Protein AF-A0AAW6SM58-F1 (afdb_monomer)

Solvent-accessible surface area (backbone atoms only — not comparable to full-atom values): 4261 Å² total; per-residue (Å²): 134,83,80,82,39,48,57,76,47,75,53,74,48,92,59,58,66,65,15,40,37,42,35,42,38,32,28,55,84,66,54,73,48,79,49,75,41,58,27,51,92,34,27,38,73,47,60,49,91,59,72,48,55,93,66,66,66,51,76,49,65,34,38,31,41,86,88,69,54,77,50,113

Sequence (72 aa):
LTSDTTPTIVGTTDAEDGSTVTLVITDSDGNEQTVTVTVENGTYTVDAETPLSEGEYSVEASVTDPAGNTAT

Mean predicted aligned error: 3.74 Å

pLDDT: mean 92.73, std 8.26, range [45.19, 97.81]

Nearest PDB structures (foldseek):
  7yld-assembly4_F  TM=6.005E-01  e=1.824E-01  Homo sapiens
  6naj-assembly1_C  TM=5.959E-01  e=6.221E-01  Homo sapiens
  4lpv-assembly1_A  TM=4.649E-01  e=5.026E-01  synthetic construct
  6cpg-assembly1_E  TM=5.474E-01  e=1.385E+00  synthetic construct
  4lpu-assembly1_B  TM=4.573E-01  e=6.922E-01  synthetic constr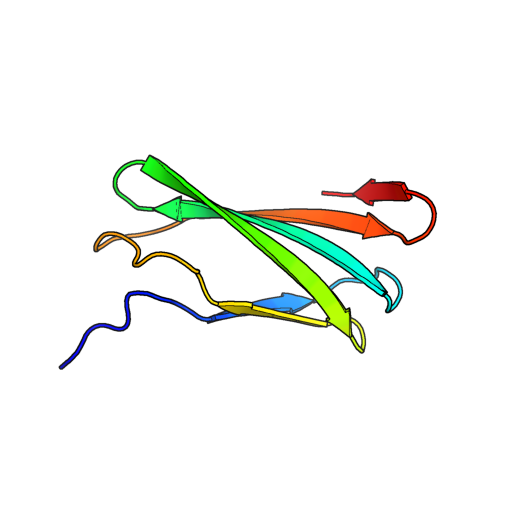uct

Foldseek 3Di:
DDPPQWDKDKDFAPADFQKKKWKWKAAPVRDTDIDIFTDDPRMTIDIHPDGGDPDDMDIDIWIAHPVGDIDD

Secondary structure (DSSP, 8-state):
-----SPEEEEE-SSPTTPEEEEEEE-TT--EEEEEEE-BTTEEEEE-SSPPPSS--EEEEEEE-TTS-EE-

Structure (mmCIF, N/CA/C/O backbone):
data_AF-A0AAW6SM58-F1
#
_entry.id   AF-A0AAW6SM58-F1
#
loop_
_atom_site.group_PDB
_atom_site.id
_atom_site.type_symbol
_atom_site.label_atom_id
_atom_site.label_alt_id
_atom_site.label_comp_id
_atom_site.label_asym_id
_atom_site.label_entity_id
_atom_site.label_seq_id
_atom_site.pdbx_PDB_ins_code
_atom_site.Cartn_x
_atom_site.Cartn_y
_atom_site.Cartn_z
_atom_site.occupancy
_atom_site.B_iso_or_equiv
_atom_site.auth_seq_id
_atom_site.auth_comp_id
_atom_site.auth_asym_id
_atom_site.auth_atom_id
_atom_site.pdbx_PDB_model_num
ATOM 1 N N . LEU A 1 1 ? -15.693 -16.817 18.152 1.00 45.19 1 LEU A N 1
ATOM 2 C CA . LEU A 1 1 ? -15.337 -16.397 16.784 1.00 45.19 1 LEU A CA 1
ATOM 3 C C . LEU A 1 1 ? -14.423 -15.203 16.960 1.00 45.19 1 LEU A C 1
ATOM 5 O O . LEU A 1 1 ? -14.853 -14.252 17.594 1.00 45.19 1 LEU A O 1
ATOM 9 N N . THR A 1 2 ? -13.156 -15.310 16.581 1.00 62.84 2 THR A N 1
ATOM 10 C CA . THR A 1 2 ? -12.262 -14.149 16.540 1.00 62.84 2 THR A CA 1
ATOM 11 C C . THR A 1 2 ? -12.517 -13.480 15.198 1.00 62.84 2 THR A C 1
ATOM 13 O O . THR A 1 2 ? -12.284 -14.112 14.170 1.00 62.84 2 THR A O 1
ATOM 16 N N . SER A 1 3 ? -13.092 -12.280 15.200 1.00 78.19 3 SER A N 1
ATOM 17 C CA . SER A 1 3 ? -13.148 -11.459 13.993 1.00 78.19 3 SER A CA 1
ATOM 18 C C . SER A 1 3 ? -11.706 -11.136 13.611 1.00 78.19 3 SER A C 1
ATOM 20 O O . SER A 1 3 ? -10.953 -10.642 14.449 1.00 78.19 3 SER A O 1
ATOM 22 N N . ASP A 1 4 ? -11.300 -11.505 12.401 1.00 84.50 4 ASP A N 1
ATOM 23 C CA . ASP A 1 4 ? -10.048 -11.022 11.831 1.00 84.50 4 ASP A CA 1
ATOM 24 C C . ASP A 1 4 ? -10.234 -9.541 11.498 1.00 84.50 4 ASP A C 1
ATOM 26 O O . ASP A 1 4 ? -11.139 -9.181 10.747 1.00 84.50 4 ASP A O 1
ATOM 30 N N . THR A 1 5 ? -9.432 -8.690 12.128 1.00 91.94 5 THR A N 1
ATOM 31 C CA . THR A 1 5 ? -9.459 -7.235 11.949 1.00 91.94 5 THR A CA 1
ATOM 32 C C . THR A 1 5 ? -8.286 -6.742 11.106 1.00 91.94 5 THR A C 1
ATOM 34 O O . THR A 1 5 ? -8.166 -5.544 10.877 1.00 91.94 5 THR A O 1
ATOM 37 N N . THR A 1 6 ? -7.435 -7.645 10.615 1.00 94.38 6 THR A N 1
ATOM 38 C CA . THR A 1 6 ? -6.282 -7.353 9.755 1.00 94.38 6 THR A CA 1
ATOM 39 C C . THR A 1 6 ? -6.465 -8.064 8.414 1.00 94.38 6 THR A C 1
ATOM 41 O O . THR A 1 6 ? -5.802 -9.068 8.162 1.00 94.38 6 THR A O 1
ATOM 44 N N . PRO A 1 7 ? -7.403 -7.610 7.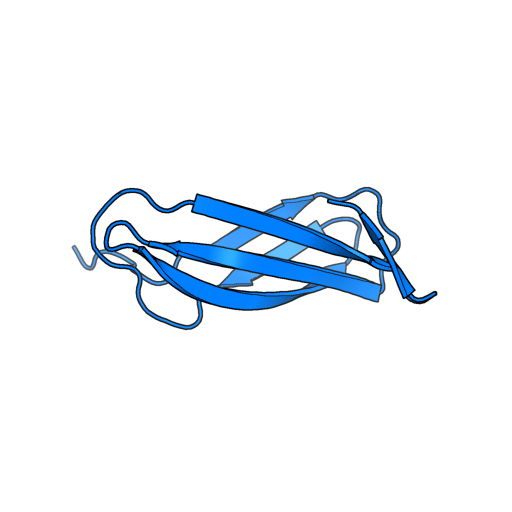561 1.00 93.50 7 PRO A N 1
ATOM 45 C CA . PRO A 1 7 ? -7.730 -8.326 6.337 1.00 93.50 7 PRO A CA 1
ATOM 46 C C . PRO A 1 7 ? -6.550 -8.359 5.363 1.00 93.50 7 PRO A C 1
ATOM 48 O O . PRO A 1 7 ? -5.845 -7.363 5.178 1.00 93.50 7 PRO A O 1
ATOM 51 N N . THR A 1 8 ? -6.412 -9.485 4.666 1.00 95.75 8 THR A N 1
ATOM 52 C CA . THR A 1 8 ? -5.540 -9.608 3.499 1.00 95.75 8 THR A CA 1
ATOM 53 C C . THR A 1 8 ? -6.195 -8.959 2.282 1.00 95.75 8 THR A C 1
ATOM 55 O O . THR A 1 8 ? -7.289 -9.345 1.860 1.00 95.75 8 THR A O 1
ATOM 58 N N . ILE A 1 9 ? -5.508 -7.997 1.677 1.00 95.75 9 ILE A N 1
ATOM 59 C CA . ILE A 1 9 ? -5.920 -7.306 0.456 1.00 95.75 9 ILE A CA 1
ATOM 60 C C . ILE A 1 9 ? -5.202 -7.949 -0.722 1.00 95.75 9 ILE A C 1
ATOM 62 O O . ILE A 1 9 ? -3.973 -7.985 -0.773 1.00 95.75 9 ILE A O 1
ATOM 66 N N . VAL A 1 10 ? -5.983 -8.436 -1.685 1.00 96.31 10 VAL A N 1
ATOM 67 C CA . VAL A 1 10 ? -5.487 -9.043 -2.923 1.00 96.31 10 VAL A CA 1
ATOM 68 C C . VAL A 1 10 ? -6.017 -8.248 -4.104 1.00 96.31 10 VAL A C 1
ATOM 70 O O . VAL A 1 10 ? -7.213 -7.962 -4.177 1.00 96.31 10 VAL A O 1
ATOM 73 N N . GLY A 1 11 ? -5.139 -7.928 -5.048 1.00 94.94 11 GLY A N 1
ATOM 74 C CA . GLY A 1 11 ? -5.526 -7.307 -6.305 1.00 94.94 11 GLY A CA 1
ATOM 75 C C . GLY A 1 11 ? -4.657 -7.749 -7.474 1.00 94.94 11 GLY A C 1
ATOM 76 O O . GLY A 1 11 ? -3.655 -8.450 -7.315 1.00 94.94 11 GLY A O 1
ATOM 77 N N . THR A 1 12 ? -5.083 -7.345 -8.665 1.00 95.38 12 THR A N 1
ATOM 78 C CA . THR A 1 12 ? -4.387 -7.582 -9.932 1.00 95.38 12 THR A CA 1
ATOM 79 C C . THR A 1 12 ? -4.064 -6.253 -10.586 1.00 95.38 12 THR A C 1
ATOM 81 O O . THR A 1 12 ? -4.821 -5.294 -10.442 1.00 95.38 12 THR A O 1
ATOM 84 N N . THR A 1 13 ? -2.977 -6.204 -11.340 1.00 93.94 13 THR A N 1
ATOM 85 C CA . THR A 1 13 ? -2.585 -5.021 -12.103 1.00 93.94 13 THR A CA 1
ATOM 86 C C . THR A 1 13 ? -1.859 -5.427 -13.375 1.00 93.94 13 THR A C 1
ATOM 88 O O . THR A 1 13 ? -1.233 -6.484 -13.441 1.00 93.94 13 THR A O 1
ATOM 91 N N . ASP A 1 14 ? -1.934 -4.556 -14.374 1.00 92.75 14 ASP A N 1
ATOM 92 C CA . ASP A 1 14 ? -1.253 -4.709 -15.659 1.00 92.75 14 ASP A CA 1
ATOM 93 C C . ASP A 1 14 ? 0.179 -4.139 -15.605 1.00 92.75 14 ASP A C 1
ATOM 95 O O . ASP A 1 14 ? 0.910 -4.180 -16.597 1.00 92.75 14 ASP A O 1
ATOM 99 N N . ALA A 1 15 ? 0.568 -3.561 -14.462 1.00 92.25 15 ALA A N 1
ATOM 100 C CA . ALA A 1 15 ? 1.903 -3.033 -14.229 1.00 92.25 15 ALA A CA 1
ATOM 101 C C . ALA A 1 15 ? 2.957 -4.148 -14.210 1.00 92.25 15 ALA A C 1
ATOM 103 O O . ALA A 1 15 ? 2.679 -5.291 -13.849 1.00 92.25 15 ALA A O 1
ATOM 104 N N . GLU A 1 16 ? 4.186 -3.801 -14.590 1.00 93.44 16 GLU A N 1
ATOM 105 C CA . GLU A 1 16 ? 5.287 -4.760 -14.623 1.00 93.44 16 GLU A CA 1
ATOM 106 C C . GLU A 1 16 ? 5.690 -5.230 -13.221 1.00 93.44 16 GLU A C 1
ATOM 108 O O . GLU A 1 16 ? 5.601 -4.477 -12.244 1.00 93.44 16 GLU A O 1
ATOM 113 N N . ASP A 1 17 ? 6.163 -6.473 -13.130 1.00 95.06 17 ASP A N 1
ATOM 114 C CA . ASP A 1 17 ? 6.710 -7.023 -11.893 1.00 95.06 17 ASP A CA 1
ATOM 115 C C . ASP A 1 17 ? 7.833 -6.120 -11.360 1.00 95.06 17 ASP A C 1
ATOM 117 O O . ASP A 1 17 ? 8.693 -5.651 -12.110 1.00 95.06 17 ASP A O 1
ATOM 121 N N . GLY A 1 18 ? 7.824 -5.868 -10.051 1.00 94.50 18 GLY A N 1
ATOM 122 C CA . GLY A 1 18 ? 8.703 -4.874 -9.427 1.00 94.50 18 GLY A CA 1
ATOM 123 C C . GLY A 1 18 ? 8.092 -3.475 -9.293 1.00 94.50 18 GLY A C 1
ATOM 124 O O . GLY A 1 18 ? 8.665 -2.642 -8.590 1.00 94.50 18 GLY A O 1
ATOM 125 N N . SER A 1 19 ? 6.926 -3.213 -9.894 1.00 96.38 19 SER A N 1
ATOM 126 C CA . SER A 1 19 ? 6.147 -2.001 -9.605 1.00 96.38 19 SER A CA 1
ATOM 127 C C . SER A 1 19 ? 5.702 -1.980 -8.144 1.00 96.38 19 SER A C 1
ATOM 129 O O . SER A 1 19 ? 5.428 -3.021 -7.549 1.00 96.38 19 SER A O 1
ATOM 131 N N . THR A 1 20 ? 5.605 -0.790 -7.557 1.00 96.94 20 THR A N 1
ATOM 132 C CA . THR A 1 20 ? 5.140 -0.595 -6.179 1.00 96.94 20 THR A CA 1
ATOM 133 C C . THR A 1 20 ? 3.678 -0.180 -6.176 1.00 96.94 20 THR A C 1
ATOM 135 O O . THR A 1 20 ? 3.325 0.852 -6.741 1.00 96.94 20 THR A O 1
ATOM 138 N N . VAL A 1 21 ? 2.830 -0.946 -5.499 1.00 96.88 21 VAL A N 1
ATOM 139 C CA . VAL A 1 21 ? 1.449 -0.569 -5.194 1.00 96.88 21 VAL A CA 1
ATOM 140 C C . VAL A 1 21 ? 1.416 0.066 -3.809 1.00 96.88 21 VAL A C 1
ATOM 142 O O . VAL A 1 21 ? 1.901 -0.516 -2.842 1.00 96.88 21 VAL A O 1
ATOM 145 N N . THR A 1 22 ? 0.846 1.262 -3.716 1.00 96.81 22 THR A N 1
ATOM 146 C CA . THR A 1 22 ? 0.546 1.958 -2.464 1.00 96.81 22 THR A CA 1
ATOM 147 C C . THR A 1 22 ? -0.957 1.916 -2.245 1.00 96.81 22 THR A C 1
ATOM 149 O O . THR A 1 22 ? -1.717 2.359 -3.107 1.00 96.81 22 THR A O 1
ATOM 152 N N . LEU A 1 23 ? -1.375 1.374 -1.106 1.00 97.06 23 LEU A N 1
ATOM 153 C CA . LEU A 1 23 ? -2.772 1.201 -0.728 1.00 97.06 23 LEU A CA 1
ATOM 154 C C . LEU A 1 23 ? -3.072 2.079 0.482 1.00 97.06 23 LEU A C 1
ATOM 156 O O . LEU A 1 23 ? -2.401 1.959 1.507 1.00 97.06 23 LEU A O 1
ATOM 160 N N . VAL A 1 24 ? -4.081 2.936 0.367 1.00 97.81 24 VAL A N 1
ATOM 161 C CA . VAL A 1 24 ? -4.648 3.693 1.485 1.00 97.81 24 VAL A CA 1
ATOM 162 C C . VAL A 1 24 ? -5.916 2.979 1.923 1.00 97.81 24 VAL A C 1
ATOM 164 O O . VAL A 1 24 ? -6.866 2.861 1.153 1.00 97.81 24 VAL A O 1
ATOM 167 N N . ILE A 1 25 ? -5.901 2.450 3.142 1.00 97.56 25 ILE A N 1
ATOM 168 C CA . ILE A 1 25 ? -7.025 1.738 3.744 1.00 97.56 25 ILE A CA 1
ATOM 169 C C . ILE A 1 25 ? -7.671 2.681 4.751 1.00 97.56 25 ILE A C 1
ATOM 171 O O . ILE A 1 25 ? -7.002 3.108 5.692 1.00 97.56 25 ILE A O 1
ATOM 175 N N . THR A 1 26 ? -8.956 2.968 4.575 1.00 97.56 26 THR A N 1
ATOM 176 C CA . THR A 1 26 ? -9.747 3.803 5.488 1.00 97.56 26 THR A CA 1
ATOM 177 C C . THR A 1 26 ? -10.780 2.925 6.181 1.00 97.56 26 THR A C 1
ATOM 179 O O . THR A 1 26 ? -11.595 2.293 5.507 1.00 97.56 26 THR A O 1
ATOM 182 N N . ASP A 1 27 ? -10.738 2.849 7.511 1.00 97.00 27 ASP A N 1
ATOM 183 C CA . ASP A 1 27 ? -11.703 2.070 8.293 1.00 97.00 27 ASP A CA 1
ATOM 184 C C . ASP A 1 27 ? -13.053 2.794 8.467 1.00 97.00 27 ASP A C 1
ATOM 186 O O . ASP A 1 27 ? -13.243 3.935 8.036 1.00 97.00 27 ASP A O 1
ATOM 190 N N . SER A 1 28 ? -14.002 2.130 9.129 1.00 96.12 28 SER A N 1
ATOM 191 C CA . SER A 1 28 ? -15.349 2.661 9.368 1.00 96.12 28 SER A CA 1
ATOM 192 C C . SER A 1 28 ? -15.391 3.909 10.254 1.00 96.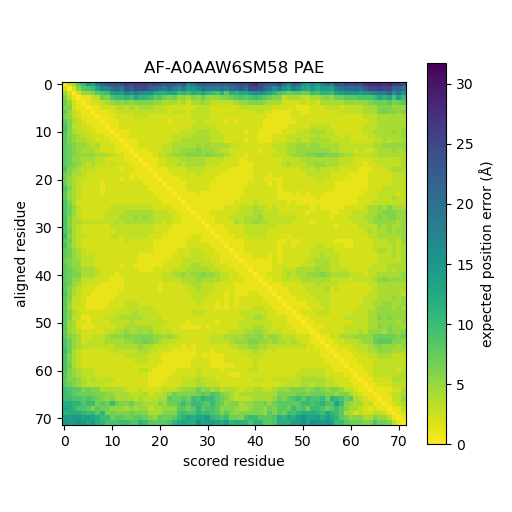12 28 SER A C 1
ATOM 194 O O . SER A 1 28 ? -16.361 4.666 10.196 1.00 96.12 28 SER A O 1
ATOM 196 N N . ASP A 1 29 ? -14.363 4.113 11.078 1.00 96.38 29 ASP A N 1
ATOM 197 C CA . ASP A 1 29 ? -14.212 5.266 11.968 1.00 96.38 29 ASP A CA 1
ATOM 198 C C . ASP A 1 29 ? -13.465 6.424 11.275 1.00 96.38 29 ASP A C 1
ATOM 200 O O . ASP A 1 29 ? -13.334 7.512 11.842 1.00 96.38 29 ASP A O 1
ATOM 204 N N . GLY A 1 30 ? -13.013 6.219 10.031 1.00 96.19 30 GLY A N 1
ATOM 205 C CA . GLY A 1 30 ? -12.259 7.186 9.238 1.00 96.19 30 GLY A CA 1
ATOM 206 C C . GLY A 1 30 ? -10.758 7.194 9.528 1.00 96.19 30 GLY A C 1
ATOM 207 O O . GLY A 1 30 ? -10.078 8.142 9.137 1.00 96.19 30 GLY A O 1
ATOM 208 N N . ASN A 1 31 ? -10.228 6.180 10.219 1.00 96.50 31 ASN A N 1
ATOM 209 C CA . ASN A 1 31 ? -8.791 6.031 10.420 1.00 96.50 31 ASN A CA 1
ATOM 210 C C . ASN A 1 31 ? -8.143 5.498 9.144 1.00 96.50 31 ASN A C 1
ATOM 212 O O . ASN A 1 31 ? -8.585 4.494 8.584 1.00 96.50 31 ASN A O 1
ATOM 216 N N . GLU A 1 32 ? -7.061 6.143 8.723 1.00 97.56 32 GLU A N 1
ATOM 217 C CA . GLU A 1 32 ? -6.306 5.752 7.539 1.00 97.56 32 GLU A CA 1
ATOM 218 C C . GLU A 1 32 ? -5.009 5.038 7.918 1.00 97.56 32 GLU A C 1
ATOM 220 O O . GLU A 1 32 ? -4.308 5.425 8.857 1.00 97.56 32 GLU A O 1
ATOM 225 N N . GLN A 1 33 ? -4.659 4.021 7.139 1.00 97.62 33 GLN A N 1
ATOM 226 C CA . GLN A 1 33 ? -3.328 3.427 7.123 1.00 97.62 33 GLN A CA 1
ATOM 227 C C . GLN A 1 33 ? -2.850 3.271 5.683 1.00 97.62 33 GLN A C 1
ATOM 229 O O . GLN A 1 33 ? -3.643 3.071 4.763 1.00 97.62 33 GLN A O 1
ATOM 234 N N . THR A 1 34 ? -1.540 3.365 5.488 1.00 97.69 34 THR A N 1
ATOM 235 C CA . THR A 1 34 ? -0.918 3.194 4.179 1.00 97.69 34 THR A CA 1
ATOM 236 C C . THR A 1 34 ? -0.026 1.973 4.212 1.00 97.69 34 THR A C 1
ATOM 238 O O . THR A 1 34 ? 0.893 1.914 5.023 1.00 97.69 34 THR A O 1
ATOM 241 N N . VAL A 1 35 ? -0.269 1.037 3.301 1.00 97.12 35 VAL A N 1
ATOM 242 C CA . VAL A 1 35 ? 0.570 -0.149 3.117 1.00 97.12 35 VAL A CA 1
ATOM 243 C C . VAL A 1 35 ? 1.137 -0.162 1.704 1.00 97.12 35 VAL A C 1
ATOM 245 O O . VAL A 1 35 ? 0.522 0.352 0.765 1.00 97.12 35 VAL A O 1
ATOM 248 N N . THR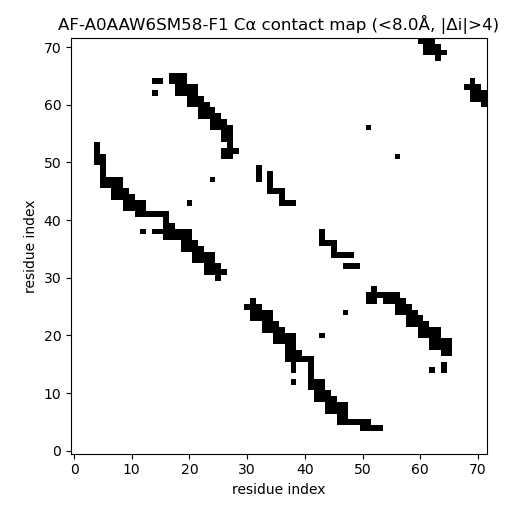 A 1 36 ? 2.331 -0.724 1.546 1.00 96.25 36 THR A N 1
ATOM 249 C CA . THR A 1 36 ? 2.995 -0.843 0.246 1.00 96.25 36 THR A CA 1
ATOM 250 C C . THR A 1 36 ? 3.351 -2.288 -0.048 1.00 96.25 36 THR A C 1
ATOM 252 O O . THR A 1 36 ? 3.675 -3.069 0.845 1.00 96.25 36 THR A O 1
ATOM 255 N N . VAL A 1 37 ? 3.270 -2.655 -1.321 1.00 97.31 37 VAL A N 1
ATOM 256 C CA . VAL A 1 37 ? 3.562 -4.009 -1.785 1.00 97.31 37 VAL A CA 1
ATOM 257 C C . VAL A 1 37 ? 4.098 -3.971 -3.205 1.00 97.31 37 VAL A C 1
ATOM 259 O O . VAL A 1 37 ? 3.721 -3.119 -4.007 1.00 97.31 37 VAL A O 1
ATOM 262 N N . THR A 1 38 ? 4.992 -4.898 -3.516 1.00 96.94 38 THR A N 1
ATOM 263 C CA . THR A 1 38 ? 5.540 -5.049 -4.860 1.00 96.94 38 THR A CA 1
ATOM 264 C C . THR A 1 38 ? 4.651 -5.971 -5.686 1.00 96.94 38 THR A C 1
ATOM 266 O O . THR A 1 38 ? 4.175 -6.989 -5.189 1.00 96.94 38 THR A O 1
ATOM 269 N N . VAL A 1 39 ? 4.438 -5.623 -6.952 1.00 96.75 39 VAL A N 1
ATOM 270 C CA . VAL A 1 39 ? 3.742 -6.483 -7.913 1.00 96.75 39 VAL A CA 1
ATOM 271 C C . VAL A 1 39 ? 4.611 -7.692 -8.246 1.00 96.75 39 VAL A C 1
ATOM 273 O O . VAL A 1 39 ? 5.768 -7.535 -8.647 1.00 96.75 39 VAL A O 1
ATOM 276 N N . GLU A 1 40 ? 4.029 -8.882 -8.130 1.00 96.31 40 GLU A N 1
ATOM 277 C CA . GLU A 1 40 ? 4.620 -10.150 -8.552 1.00 96.31 40 GLU A CA 1
ATOM 278 C C . GLU A 1 40 ? 3.613 -10.928 -9.404 1.00 96.31 40 GLU A C 1
ATOM 280 O O . GLU A 1 40 ? 2.469 -11.160 -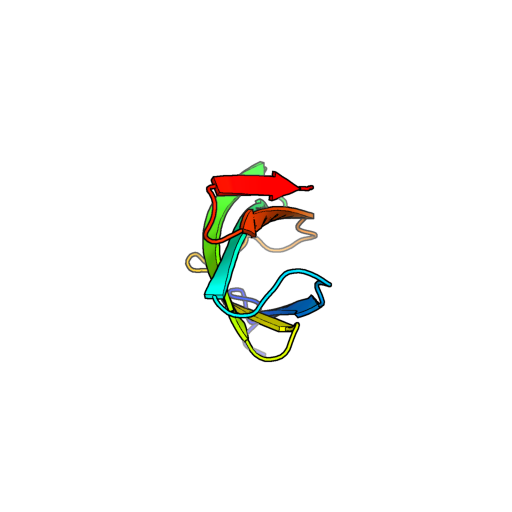8.998 1.00 96.31 40 GLU A O 1
ATOM 285 N N . ASN A 1 41 ? 4.025 -11.330 -10.608 1.00 95.00 41 ASN A N 1
ATOM 286 C CA . ASN A 1 41 ? 3.187 -12.036 -11.572 1.00 95.00 41 ASN A CA 1
ATOM 287 C C . ASN A 1 41 ? 1.845 -11.326 -11.855 1.00 95.00 41 ASN A C 1
ATOM 289 O O . ASN A 1 41 ? 0.811 -11.984 -11.990 1.00 95.00 41 ASN A O 1
ATOM 293 N N . GLY A 1 42 ? 1.852 -9.989 -11.935 1.00 93.69 42 GLY A N 1
ATOM 294 C CA . GLY A 1 42 ? 0.643 -9.173 -12.148 1.00 93.69 42 GLY A CA 1
ATOM 295 C C . GLY A 1 42 ? -0.341 -9.164 -10.969 1.00 93.69 42 GLY A C 1
ATOM 296 O O . GLY A 1 42 ? -1.494 -8.749 -11.112 1.00 93.69 42 GLY A O 1
ATOM 297 N N . THR A 1 43 ? 0.090 -9.634 -9.798 1.00 96.62 43 THR A N 1
ATOM 298 C CA . THR A 1 43 ? -0.706 -9.670 -8.568 1.00 96.62 43 THR A CA 1
ATOM 299 C C . THR A 1 43 ? 0.003 -8.945 -7.437 1.00 96.62 43 THR A C 1
ATOM 301 O O . THR A 1 43 ? 1.224 -8.806 -7.438 1.00 96.62 43 THR A O 1
ATOM 304 N N . TYR A 1 44 ? -0.765 -8.479 -6.460 1.00 96.06 44 TYR A N 1
ATOM 305 C CA . TYR A 1 44 ? -0.230 -7.988 -5.197 1.00 96.06 44 TYR A CA 1
ATOM 306 C C . TYR A 1 44 ? -1.069 -8.513 -4.035 1.00 96.06 44 TYR A C 1
ATOM 308 O O . TYR A 1 44 ? -2.280 -8.716 -4.157 1.00 96.06 44 TYR A O 1
ATOM 316 N N . THR A 1 45 ? -0.414 -8.785 -2.910 1.00 97.00 45 THR A N 1
ATOM 317 C CA . THR A 1 45 ? -1.049 -9.286 -1.689 1.00 97.00 45 THR A CA 1
ATOM 318 C C . THR A 1 45 ? -0.389 -8.645 -0.483 1.00 97.00 45 THR A C 1
ATOM 320 O O . THR A 1 45 ? 0.824 -8.754 -0.318 1.00 97.00 45 THR A O 1
ATOM 323 N N . VAL A 1 46 ? -1.178 -7.971 0.347 1.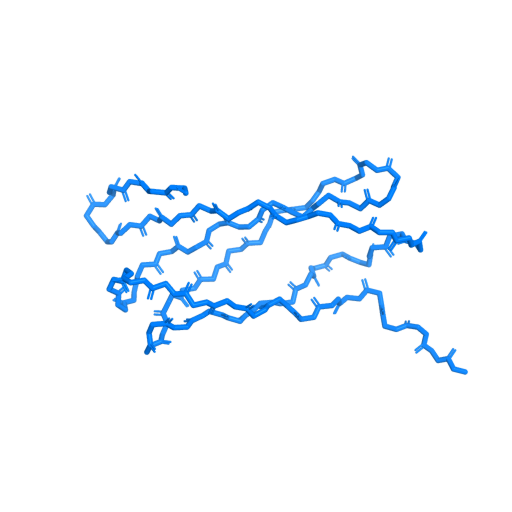00 97.19 46 VAL A N 1
ATOM 324 C CA . VAL A 1 46 ? -0.686 -7.297 1.552 1.00 97.19 46 VAL A CA 1
ATOM 325 C C . VAL A 1 46 ? -1.754 -7.305 2.631 1.00 97.19 46 VAL A C 1
ATOM 327 O O . VAL A 1 46 ? -2.939 -7.176 2.334 1.00 97.19 46 VAL A O 1
ATOM 330 N N . ASP A 1 47 ? -1.337 -7.468 3.877 1.00 96.12 47 ASP A N 1
ATOM 331 C CA . ASP A 1 47 ? -2.227 -7.376 5.028 1.00 96.12 47 ASP A CA 1
ATOM 332 C C . ASP A 1 47 ? -2.316 -5.929 5.520 1.00 96.12 47 ASP A C 1
ATOM 334 O O . ASP A 1 47 ? -1.357 -5.160 5.411 1.00 96.12 47 ASP A O 1
ATOM 338 N N . ALA A 1 48 ? -3.458 -5.558 6.098 1.00 95.81 48 ALA A N 1
ATOM 339 C CA . ALA A 1 48 ? -3.524 -4.360 6.927 1.00 95.81 48 ALA A CA 1
ATOM 340 C C . ALA A 1 48 ? -2.539 -4.485 8.109 1.00 95.81 48 ALA A C 1
ATOM 342 O O . ALA A 1 48 ? -2.480 -5.519 8.775 1.00 95.81 48 ALA A O 1
ATOM 343 N N . GLU A 1 49 ? -1.777 -3.429 8.390 1.00 95.38 49 GLU A N 1
ATOM 344 C CA . GLU A 1 49 ? -0.790 -3.407 9.478 1.00 95.38 49 GLU A CA 1
ATOM 345 C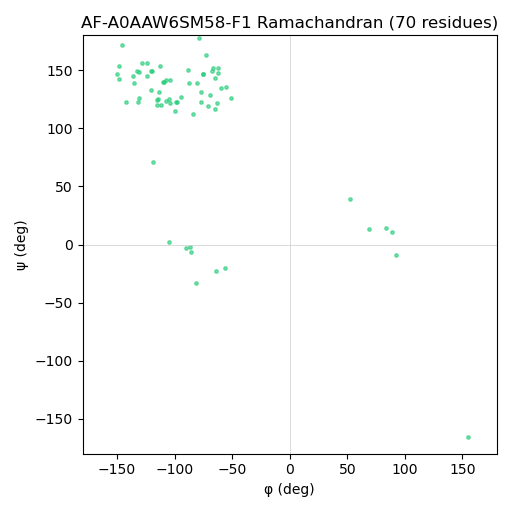 C . GLU A 1 49 ? -1.442 -3.122 10.833 1.00 95.38 49 GLU A C 1
ATOM 347 O O . GLU A 1 49 ? -0.994 -3.620 11.871 1.00 95.38 49 GLU A O 1
ATOM 352 N N . THR A 1 50 ? -2.507 -2.318 10.829 1.00 94.88 50 THR A N 1
ATOM 353 C CA . THR A 1 50 ? -3.300 -2.020 12.019 1.00 94.88 50 THR A CA 1
ATOM 354 C C . THR A 1 50 ? -4.681 -2.667 11.931 1.00 94.88 50 THR A C 1
ATOM 356 O O . THR A 1 50 ? -5.304 -2.649 10.865 1.00 94.88 50 THR A O 1
ATOM 359 N N . PRO A 1 51 ? -5.187 -3.223 13.050 1.00 95.44 51 PRO A N 1
ATOM 360 C CA . PRO A 1 51 ? -6.569 -3.663 13.151 1.00 95.44 51 PRO A CA 1
ATOM 361 C C . PRO A 1 51 ? -7.543 -2.569 12.715 1.00 95.44 51 PRO A C 1
ATOM 363 O O 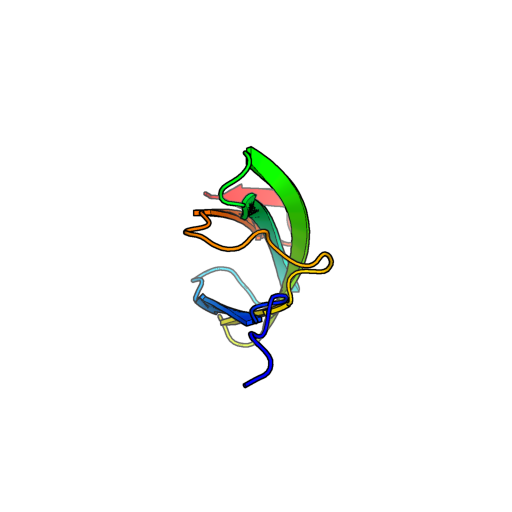. PRO A 1 51 ? -7.512 -1.465 13.259 1.00 95.44 51 PRO A O 1
ATOM 366 N N . LEU A 1 52 ? -8.416 -2.895 11.769 1.00 94.81 52 LEU A N 1
ATOM 367 C CA . LEU A 1 52 ? -9.525 -2.046 11.361 1.00 94.81 52 LEU A CA 1
ATOM 368 C C . LEU A 1 52 ? -10.634 -2.085 12.412 1.00 94.81 52 LEU A C 1
ATOM 370 O O . LEU A 1 52 ? -10.886 -3.118 13.045 1.00 94.81 52 LEU A O 1
ATOM 374 N N . SER A 1 53 ? -11.317 -0.956 12.563 1.00 94.44 53 SER A N 1
ATOM 375 C CA . SER A 1 53 ? -12.548 -0.862 13.348 1.00 94.44 53 SER A CA 1
ATOM 376 C C . SER A 1 53 ? -13.652 -1.744 12.745 1.00 94.44 53 SER A C 1
ATOM 378 O O . SER A 1 53 ? -13.657 -2.023 11.544 1.00 94.44 53 SER A O 1
ATOM 380 N N . GLU A 1 54 ? -14.582 -2.233 13.575 1.00 91.69 54 GLU A N 1
ATOM 381 C CA . GLU A 1 54 ? -15.687 -3.060 13.077 1.00 91.69 54 GLU A CA 1
ATOM 382 C C . GLU A 1 54 ? -16.605 -2.244 12.156 1.00 91.69 54 GLU A C 1
ATOM 384 O O . GLU A 1 54 ? -17.280 -1.316 12.599 1.00 91.69 54 GLU A O 1
ATOM 389 N N . GLY A 1 55 ? -16.690 -2.641 10.886 1.00 90.31 55 GLY A N 1
ATOM 390 C CA . GLY A 1 55 ? -17.543 -1.990 9.898 1.00 90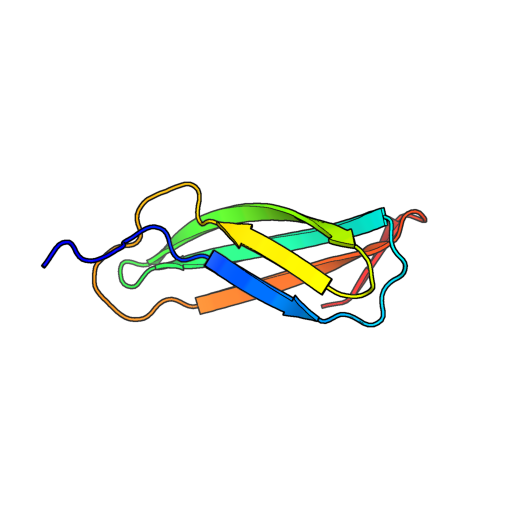.31 55 GLY A CA 1
ATOM 391 C C . GLY A 1 55 ? -17.038 -2.189 8.472 1.00 90.31 55 GLY A C 1
ATOM 392 O O . GLY A 1 55 ? -16.206 -3.057 8.206 1.00 90.31 55 GLY A O 1
ATOM 393 N N . GLU A 1 56 ? -17.578 -1.399 7.544 1.00 93.44 56 GLU A N 1
ATOM 394 C CA . GLU A 1 56 ? -17.052 -1.320 6.179 1.00 93.44 56 GLU A CA 1
ATOM 395 C C . GLU A 1 56 ? -15.752 -0.508 6.158 1.00 93.44 56 GLU A C 1
ATOM 397 O O . GLU A 1 56 ? -15.601 0.454 6.908 1.00 93.44 56 GLU A O 1
ATOM 402 N N . TYR A 1 57 ? -14.835 -0.882 5.270 1.00 95.56 57 TYR A N 1
ATOM 403 C CA . TYR A 1 57 ? -13.609 -0.142 4.991 1.00 95.56 57 TYR A CA 1
ATOM 404 C C . TYR A 1 57 ? -13.490 0.098 3.484 1.00 95.56 57 TYR A C 1
ATOM 406 O O . TYR A 1 57 ? -14.048 -0.653 2.678 1.00 95.56 57 TYR A O 1
ATOM 414 N N . SER A 1 58 ? -12.750 1.131 3.095 1.00 96.56 58 SER A N 1
ATOM 415 C CA . SER A 1 58 ? -12.397 1.406 1.701 1.00 96.56 58 SER A CA 1
ATOM 416 C C . SER A 1 58 ? -10.904 1.231 1.472 1.00 96.56 58 SER A C 1
ATOM 418 O O . SER A 1 58 ? -10.102 1.381 2.391 1.00 96.56 58 SER A O 1
ATOM 420 N N . VAL A 1 59 ? -10.533 0.914 0.232 1.00 96.75 59 VAL A N 1
ATOM 421 C CA . VAL A 1 59 ? -9.137 0.796 -0.191 1.00 96.75 59 VAL A CA 1
ATOM 422 C C . VAL A 1 59 ? -8.950 1.580 -1.479 1.00 96.75 59 VAL A C 1
ATOM 424 O O . VAL A 1 59 ? -9.612 1.296 -2.477 1.00 96.75 59 VAL A O 1
ATOM 427 N N . GLU A 1 60 ? -8.033 2.539 -1.463 1.00 96.38 60 GLU A N 1
ATOM 428 C CA . GLU A 1 60 ? -7.575 3.254 -2.650 1.00 96.38 60 GLU A CA 1
ATOM 429 C C . GLU A 1 60 ? -6.184 2.751 -3.028 1.00 96.38 60 GLU A C 1
ATOM 431 O O . GLU A 1 60 ? -5.275 2.743 -2.200 1.00 96.38 60 GLU A O 1
ATOM 436 N N . ALA A 1 61 ? -6.012 2.307 -4.271 1.00 95.06 61 ALA A N 1
ATOM 437 C CA . ALA A 1 61 ? -4.746 1.792 -4.775 1.00 95.06 61 ALA A CA 1
ATOM 438 C C . ALA A 1 61 ? -4.113 2.790 -5.748 1.00 95.06 61 ALA A C 1
ATOM 440 O O . ALA A 1 61 ? -4.794 3.392 -6.572 1.00 95.06 61 ALA A O 1
ATOM 441 N N . SER A 1 62 ? -2.793 2.926 -5.685 1.00 95.00 62 SER A N 1
ATOM 442 C CA . SER A 1 62 ? -1.994 3.621 -6.693 1.00 95.00 62 SER A CA 1
ATOM 443 C C . SER A 1 62 ? -0.758 2.797 -7.013 1.00 95.00 62 SER A C 1
ATOM 445 O O . SER A 1 62 ? -0.148 2.206 -6.124 1.00 95.00 62 SER A O 1
ATOM 447 N N . VAL A 1 63 ? -0.387 2.727 -8.284 1.00 94.62 63 VAL A N 1
ATOM 448 C CA . VAL A 1 63 ? 0.739 1.928 -8.763 1.00 94.62 63 VAL A CA 1
ATOM 449 C C . VAL A 1 63 ? 1.817 2.858 -9.287 1.00 94.62 63 VAL A C 1
ATOM 451 O O . VAL A 1 63 ? 1.531 3.763 -10.065 1.00 94.62 63 VAL A O 1
ATOM 454 N N . THR A 1 64 ? 3.053 2.634 -8.859 1.00 94.00 64 THR A N 1
ATOM 455 C CA . THR A 1 64 ? 4.250 3.324 -9.342 1.00 94.00 64 THR A CA 1
ATOM 456 C C . THR A 1 64 ? 5.153 2.312 -10.030 1.00 94.00 64 THR A C 1
ATOM 458 O O . THR A 1 64 ? 5.570 1.339 -9.397 1.00 94.00 64 THR A O 1
ATOM 461 N N . ASP A 1 65 ? 5.450 2.519 -11.309 1.00 91.38 65 ASP A N 1
ATOM 462 C CA . ASP A 1 65 ? 6.380 1.656 -12.039 1.00 91.38 65 ASP A CA 1
ATOM 463 C C . ASP A 1 65 ? 7.849 1.903 -11.602 1.00 91.38 65 ASP A C 1
ATOM 465 O O . ASP A 1 65 ? 8.161 2.930 -10.987 1.00 91.38 65 ASP A O 1
ATOM 469 N N . PRO A 1 66 ? 8.788 0.989 -11.905 1.00 86.38 66 PRO A N 1
ATOM 470 C CA . PRO A 1 66 ? 10.221 1.176 -11.651 1.00 86.38 66 PRO A CA 1
ATOM 471 C C . PRO A 1 66 ? 10.843 2.432 -12.286 1.00 86.38 66 PRO A C 1
ATOM 473 O O . PRO A 1 66 ? 11.909 2.876 -11.850 1.00 86.38 66 PRO A O 1
ATOM 476 N N . ALA A 1 67 ? 10.207 3.008 -13.311 1.00 86.31 67 ALA A N 1
ATOM 477 C CA . ALA A 1 67 ? 10.622 4.256 -13.946 1.00 86.31 67 ALA A CA 1
ATOM 478 C C . ALA A 1 67 ? 10.071 5.512 -13.233 1.00 86.31 67 ALA A C 1
ATOM 480 O O . ALA A 1 67 ? 10.481 6.626 -13.568 1.00 86.31 67 ALA A O 1
ATOM 481 N N . GLY A 1 68 ? 9.203 5.346 -12.231 1.00 86.06 68 GLY A N 1
ATOM 482 C CA . GLY A 1 68 ? 8.601 6.405 -11.425 1.00 86.06 68 GLY A CA 1
ATOM 483 C C . GLY A 1 68 ? 7.291 6.979 -11.974 1.00 86.06 68 GLY A C 1
ATOM 484 O O . GLY A 1 68 ? 6.844 8.013 -11.475 1.00 86.06 68 GLY A O 1
ATOM 485 N N . ASN A 1 69 ? 6.670 6.364 -12.984 1.00 85.81 69 ASN A N 1
ATOM 486 C CA . ASN A 1 69 ? 5.355 6.787 -13.470 1.00 85.81 69 ASN A CA 1
ATOM 487 C C . ASN A 1 69 ? 4.250 6.234 -12.568 1.00 85.81 69 ASN A C 1
ATOM 489 O O . ASN A 1 69 ? 4.300 5.072 -12.167 1.00 85.81 69 ASN A O 1
ATOM 493 N N . THR A 1 70 ? 3.235 7.052 -12.285 1.00 83.31 70 THR A N 1
ATOM 494 C CA . THR A 1 70 ? 2.112 6.680 -11.419 1.00 83.31 70 THR A CA 1
ATOM 495 C C . THR A 1 70 ? 0.807 6.492 -12.194 1.00 83.31 70 THR A C 1
ATOM 497 O O . THR A 1 70 ? 0.488 7.267 -13.098 1.00 83.31 70 THR A O 1
ATOM 500 N N . ALA A 1 71 ? 0.036 5.473 -11.811 1.00 78.00 71 ALA A N 1
ATOM 501 C CA . ALA A 1 71 ? -1.334 5.221 -12.254 1.00 78.00 71 ALA A CA 1
ATOM 502 C C . ALA A 1 71 ? -2.240 4.949 -11.037 1.00 78.00 71 ALA A C 1
ATOM 504 O O . ALA A 1 71 ? -1.781 4.408 -10.032 1.00 78.00 71 ALA A O 1
ATOM 505 N N . THR A 1 72 ? -3.511 5.331 -11.131 1.00 73.88 72 THR A N 1
ATOM 506 C CA . THR A 1 72 ? -4.573 5.106 -10.127 1.00 73.88 72 THR A CA 1
ATOM 507 C C . THR A 1 72 ? -5.731 4.383 -10.774 1.00 73.88 72 THR A C 1
ATOM 509 O O . THR A 1 72 ? -6.069 4.790 -11.912 1.00 73.88 72 THR A O 1
#

Radius of gyration: 13.04 Å; Cα contacts (8 Å, |Δi|>4): 151; chains: 1; bounding box: 28×24×32 Å